Protein AF-A0A292RUG0-F1 (afdb_monomer)

Foldseek 3Di:
DDWDWDWDQPPQWTWIKIFDDDDPPPPPDDDDDDDPPPRGDIDTLGTFGKDADPVNQWMATPNDIDGQDPPDDPVCSVVPPVVSVVVSVCVRCVVSVVVVVVVVVVVVD

pLDDT: mean 79.26, std 18.06, range [36.5, 95.25]

Structure (mmCIF, N/CA/C/O backbone):
data_AF-A0A292RUG0-F1
#
_entry.id   AF-A0A292RUG0-F1
#
loop_
_atom_site.group_PDB
_atom_site.id
_atom_site.type_symbol
_atom_site.label_atom_id
_atom_site.label_alt_id
_atom_site.label_comp_id
_atom_site.label_asym_id
_atom_site.label_entity_id
_atom_site.label_seq_id
_atom_site.pdbx_PDB_ins_code
_atom_site.Cartn_x
_atom_site.Cartn_y
_atom_site.Cartn_z
_atom_site.occupancy
_atom_site.B_iso_or_equiv
_atom_site.auth_seq_id
_atom_site.auth_comp_id
_atom_site.auth_asym_id
_atom_site.auth_atom_id
_atom_site.pdbx_PDB_model_num
ATOM 1 N N . PRO A 1 1 ? 23.216 7.759 -6.681 1.00 57.53 1 PRO A N 1
ATOM 2 C CA . PRO A 1 1 ? 21.813 8.212 -6.703 1.00 57.53 1 PRO A CA 1
ATOM 3 C C . PRO A 1 1 ? 21.033 7.681 -5.498 1.00 57.53 1 PRO A C 1
ATOM 5 O O . PRO A 1 1 ? 20.620 6.525 -5.470 1.00 57.53 1 PRO A O 1
ATOM 8 N N . GLN A 1 2 ? 20.855 8.528 -4.489 1.00 67.50 2 GLN A N 1
ATOM 9 C CA . GLN A 1 2 ? 19.860 8.286 -3.449 1.00 67.50 2 GLN A CA 1
ATOM 10 C C . GLN A 1 2 ? 18.456 8.568 -4.017 1.00 67.50 2 GLN A C 1
ATOM 12 O O . GLN A 1 2 ? 18.252 9.523 -4.770 1.00 67.50 2 GLN A O 1
ATOM 17 N N . VAL A 1 3 ? 17.477 7.738 -3.675 1.00 79.06 3 VAL A N 1
ATOM 18 C CA . VAL A 1 3 ? 16.077 7.857 -4.110 1.00 79.06 3 VAL A CA 1
ATOM 19 C C . VAL A 1 3 ? 15.184 7.888 -2.879 1.00 79.06 3 VAL A C 1
ATOM 21 O O . VAL A 1 3 ? 15.442 7.185 -1.905 1.00 79.06 3 VAL A O 1
ATOM 24 N N . LYS A 1 4 ? 14.151 8.725 -2.910 1.00 87.44 4 LYS A N 1
ATOM 25 C CA . LYS A 1 4 ? 13.127 8.806 -1.872 1.00 87.44 4 LYS A CA 1
ATOM 26 C C . LYS A 1 4 ? 11.830 8.243 -2.430 1.00 87.44 4 LYS A C 1
ATOM 28 O O . LYS A 1 4 ? 11.439 8.599 -3.536 1.00 87.44 4 LYS A O 1
ATOM 33 N N . ILE A 1 5 ? 11.168 7.402 -1.649 1.00 90.38 5 ILE A N 1
ATOM 34 C CA . ILE A 1 5 ? 9.828 6.903 -1.954 1.00 90.38 5 ILE A CA 1
ATOM 35 C C . ILE A 1 5 ? 8.841 7.738 -1.142 1.00 90.38 5 ILE A C 1
ATOM 37 O O . ILE A 1 5 ? 9.070 7.988 0.043 1.00 90.38 5 ILE A O 1
ATOM 41 N N . ILE A 1 6 ? 7.797 8.226 -1.798 1.00 92.12 6 ILE A N 1
ATOM 42 C CA . ILE A 1 6 ? 6.709 8.998 -1.198 1.00 92.12 6 ILE A CA 1
ATOM 43 C C . ILE A 1 6 ? 5.424 8.206 -1.425 1.00 92.12 6 ILE A C 1
ATOM 45 O O . ILE A 1 6 ? 5.169 7.772 -2.547 1.00 92.12 6 ILE A O 1
ATOM 49 N N . ILE A 1 7 ? 4.660 7.987 -0.356 1.00 94.38 7 ILE A N 1
ATOM 50 C CA . ILE A 1 7 ? 3.406 7.233 -0.366 1.00 94.38 7 ILE A CA 1
ATOM 51 C C . ILE A 1 7 ? 2.340 8.120 0.268 1.00 94.38 7 ILE A C 1
ATOM 53 O O . ILE A 1 7 ? 2.378 8.352 1.475 1.00 94.38 7 ILE A O 1
ATOM 57 N N . ASP A 1 8 ? 1.399 8.580 -0.549 1.00 93.12 8 ASP A N 1
ATOM 58 C CA . ASP A 1 8 ? 0.280 9.429 -0.144 1.00 93.12 8 ASP A CA 1
ATOM 59 C C . ASP A 1 8 ? -1.037 8.707 -0.450 1.00 93.12 8 ASP A C 1
ATOM 61 O O . ASP A 1 8 ? -1.138 8.018 -1.461 1.00 93.12 8 ASP A O 1
ATOM 65 N N . PHE A 1 9 ? -2.060 8.856 0.390 1.00 90.31 9 PHE A N 1
ATOM 66 C CA . PHE A 1 9 ? -3.337 8.134 0.231 1.00 90.31 9 PHE A CA 1
ATOM 67 C C . PHE A 1 9 ? -4.573 8.975 0.593 1.00 90.31 9 PHE A C 1
ATOM 69 O O . PHE A 1 9 ? -5.574 8.471 1.103 1.00 90.31 9 PHE A O 1
ATOM 76 N N . ILE A 1 10 ? -4.499 10.280 0.324 1.00 85.62 10 ILE A N 1
ATOM 77 C CA . ILE A 1 10 ? -5.568 11.253 0.596 1.00 85.62 10 ILE A CA 1
ATOM 78 C C . ILE A 1 10 ? -6.831 10.890 -0.198 1.00 85.62 10 ILE A C 1
ATOM 80 O O . ILE A 1 10 ? -6.742 10.496 -1.360 1.00 85.62 10 ILE A O 1
ATOM 84 N N . ASP A 1 11 ? -8.002 11.033 0.425 1.00 85.69 11 ASP A N 1
ATOM 85 C CA . ASP A 1 11 ? -9.316 10.806 -0.196 1.00 85.69 11 ASP A CA 1
ATOM 86 C C . ASP A 1 11 ? -9.455 9.438 -0.885 1.00 85.69 11 ASP A C 1
ATOM 88 O O . ASP A 1 11 ? -10.048 9.317 -1.957 1.00 85.69 11 ASP A O 1
ATOM 92 N N . LYS A 1 12 ? -8.892 8.389 -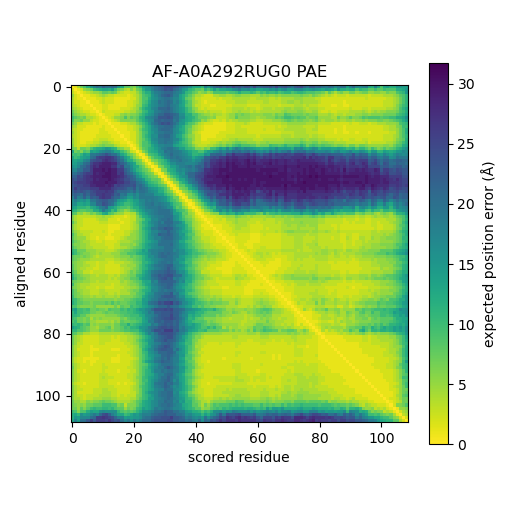0.269 1.00 87.69 12 LYS A N 1
ATOM 93 C CA . LYS A 1 12 ? -8.874 7.015 -0.806 1.00 87.69 12 LYS A CA 1
ATOM 94 C C . LYS A 1 12 ? -8.154 6.882 -2.153 1.00 87.69 12 LYS A C 1
ATOM 96 O O . LYS A 1 12 ? -8.375 5.918 -2.884 1.00 87.69 12 LYS A O 1
ATOM 101 N N . A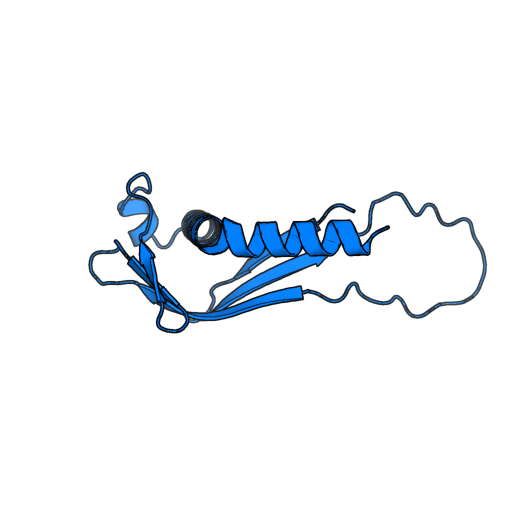SN A 1 13 ? -7.274 7.823 -2.483 1.00 93.19 13 ASN A N 1
ATOM 102 C CA . ASN A 1 13 ? -6.460 7.790 -3.688 1.00 93.19 13 ASN A CA 1
ATOM 103 C C . ASN A 1 13 ? -4.990 7.571 -3.331 1.00 93.19 13 ASN A C 1
ATOM 105 O O . ASN A 1 13 ? -4.318 8.475 -2.839 1.00 93.19 13 ASN A O 1
ATOM 109 N N . LEU A 1 14 ? -4.492 6.367 -3.603 1.00 94.75 14 LEU A N 1
ATOM 110 C CA . LEU A 1 14 ? -3.111 5.977 -3.371 1.00 94.75 14 LEU A CA 1
ATOM 111 C C . LEU A 1 14 ? -2.205 6.503 -4.487 1.00 94.75 14 LEU A C 1
ATOM 113 O O . LEU A 1 14 ? -2.376 6.182 -5.667 1.00 94.75 14 LEU A O 1
ATOM 117 N N . LYS A 1 15 ? -1.177 7.245 -4.090 1.00 95.12 15 LYS A N 1
ATOM 118 C CA . LYS A 1 15 ? -0.086 7.722 -4.931 1.00 95.12 15 LYS A CA 1
ATOM 119 C C . LYS A 1 15 ? 1.228 7.210 -4.374 1.00 95.12 15 LYS A C 1
ATOM 121 O O . LYS A 1 15 ? 1.544 7.430 -3.209 1.00 95.12 15 LYS A O 1
ATOM 126 N N . ILE A 1 16 ? 2.005 6.552 -5.226 1.00 94.38 16 ILE A N 1
ATOM 127 C CA . ILE A 1 16 ? 3.369 6.134 -4.897 1.00 94.38 16 ILE A CA 1
ATOM 128 C C . ILE A 1 16 ? 4.300 6.790 -5.901 1.00 94.38 16 ILE A C 1
ATOM 130 O O . ILE A 1 16 ? 4.242 6.487 -7.094 1.00 94.38 16 ILE A O 1
ATOM 134 N N . ASP A 1 17 ? 5.152 7.683 -5.413 1.00 91.50 17 ASP A N 1
ATOM 135 C CA . ASP A 1 17 ? 6.118 8.426 -6.210 1.00 91.50 17 ASP A CA 1
ATOM 136 C C . ASP A 1 17 ? 7.549 8.042 -5.811 1.00 91.50 17 ASP A C 1
ATOM 138 O O . ASP A 1 17 ? 7.908 7.993 -4.633 1.00 91.50 17 ASP A O 1
ATOM 142 N N . ILE A 1 18 ? 8.402 7.816 -6.809 1.00 88.94 18 ILE A N 1
ATOM 143 C CA . ILE A 1 18 ? 9.847 7.652 -6.642 1.00 88.94 18 ILE A CA 1
ATOM 144 C C . ILE A 1 18 ? 10.513 8.957 -7.070 1.00 88.94 18 ILE A C 1
ATOM 146 O O . ILE A 1 18 ? 10.462 9.366 -8.234 1.00 88.94 18 ILE A O 1
ATOM 150 N N . VAL A 1 19 ? 11.154 9.619 -6.113 1.00 86.62 19 VAL A N 1
ATOM 151 C CA . VAL A 1 19 ? 11.812 10.911 -6.290 1.00 86.62 19 VAL A CA 1
ATOM 152 C C . VAL A 1 19 ? 13.327 10.715 -6.265 1.00 86.62 19 VAL A C 1
ATOM 154 O O . VAL A 1 19 ? 13.878 10.298 -5.242 1.00 86.62 19 VAL A O 1
ATOM 157 N N . PRO A 1 20 ? 14.046 11.038 -7.354 1.00 78.06 20 PRO A N 1
ATOM 158 C CA . PRO A 1 20 ? 15.500 11.087 -7.327 1.00 78.06 20 PRO A CA 1
ATOM 159 C C . PRO A 1 20 ? 15.940 12.187 -6.364 1.00 78.06 20 PRO A C 1
ATOM 161 O O . PRO A 1 20 ? 15.631 13.364 -6.570 1.00 78.06 20 PRO A O 1
ATOM 164 N N . THR A 1 21 ? 16.677 11.835 -5.316 1.00 71.12 21 THR A N 1
ATOM 165 C CA . THR A 1 21 ? 17.317 12.855 -4.487 1.00 71.12 21 THR A CA 1
ATOM 166 C C . THR A 1 21 ? 18.618 13.259 -5.170 1.00 71.12 21 THR A C 1
ATOM 168 O O . THR A 1 21 ? 19.393 12.415 -5.625 1.00 71.12 21 THR A O 1
ATOM 171 N N . LYS A 1 22 ? 18.849 14.567 -5.307 1.00 63.97 22 LYS A N 1
ATOM 172 C CA . LYS A 1 22 ? 20.148 15.054 -5.771 1.00 63.97 22 LYS A CA 1
ATOM 173 C C . LYS A 1 22 ? 21.177 14.626 -4.728 1.00 63.97 22 LYS A C 1
ATOM 175 O O . LYS A 1 22 ? 21.070 15.039 -3.573 1.00 63.97 22 LYS A O 1
ATOM 180 N N . ASP A 1 23 ? 22.158 13.814 -5.124 1.00 54.03 23 ASP A N 1
ATOM 181 C CA . ASP A 1 23 ? 23.318 13.547 -4.278 1.00 54.03 23 ASP A CA 1
ATOM 182 C C . ASP A 1 23 ? 23.888 14.911 -3.831 1.00 54.03 23 ASP A C 1
ATOM 184 O O . ASP A 1 23 ? 24.129 15.793 -4.662 1.00 54.03 23 ASP A O 1
ATOM 188 N N . LYS A 1 24 ? 24.099 15.112 -2.520 1.00 47.41 24 LYS A N 1
ATOM 189 C CA . LYS A 1 24 ? 24.722 16.318 -1.920 1.00 47.41 24 LYS A CA 1
ATOM 190 C C . LYS A 1 24 ? 26.207 16.493 -2.326 1.00 47.41 24 LYS A C 1
ATOM 192 O O . LYS A 1 24 ? 27.026 16.955 -1.538 1.00 47.41 24 LYS A O 1
ATOM 197 N N . LYS A 1 25 ? 26.587 16.106 -3.547 1.00 47.12 25 LYS A N 1
ATOM 198 C CA . LYS A 1 25 ? 27.953 16.157 -4.083 1.00 47.12 25 LYS A CA 1
ATOM 199 C C . LYS A 1 25 ? 28.120 17.007 -5.341 1.00 47.12 25 LYS A C 1
ATOM 201 O O . LYS A 1 25 ? 29.206 17.002 -5.904 1.00 47.12 25 LYS A O 1
ATOM 206 N N . SER A 1 26 ? 27.139 17.816 -5.742 1.00 43.22 26 SER A N 1
ATOM 207 C CA . SER A 1 26 ? 27.457 18.929 -6.647 1.00 43.22 26 SER A CA 1
ATOM 208 C C . SER A 1 26 ? 27.945 20.129 -5.831 1.00 43.22 26 SER A C 1
ATOM 210 O O . SER A 1 26 ? 27.211 21.086 -5.595 1.00 43.22 26 SER A O 1
ATOM 212 N N . LYS A 1 27 ? 29.200 20.074 -5.359 1.00 45.94 27 LYS A N 1
ATOM 213 C CA . LYS A 1 27 ? 29.983 21.305 -5.184 1.00 45.94 27 LYS A CA 1
ATOM 214 C C . LYS A 1 27 ? 30.301 21.786 -6.599 1.00 45.94 27 LYS A C 1
ATOM 216 O O . LYS A 1 27 ? 31.343 21.437 -7.146 1.00 45.94 27 LYS A O 1
ATOM 221 N N . GLN A 1 28 ? 29.376 22.506 -7.224 1.00 37.38 28 GLN A N 1
ATOM 222 C CA . GLN A 1 28 ? 29.673 23.166 -8.486 1.00 37.38 28 GLN A CA 1
ATOM 223 C C . GLN A 1 28 ? 30.370 24.480 -8.152 1.00 37.38 28 GLN A C 1
ATOM 225 O O . GLN A 1 28 ? 29.772 25.391 -7.583 1.00 37.38 28 GLN A O 1
ATOM 230 N N . ASN A 1 29 ? 31.669 24.517 -8.441 1.00 36.50 29 ASN A N 1
ATOM 231 C CA . ASN A 1 29 ? 32.438 25.748 -8.471 1.00 36.50 29 ASN A CA 1
ATOM 232 C C . ASN A 1 29 ? 31.753 26.771 -9.389 1.00 36.50 29 ASN A C 1
ATOM 234 O O . ASN A 1 29 ? 31.277 26.439 -10.473 1.00 36.50 29 ASN A O 1
ATOM 238 N N . ASN A 1 30 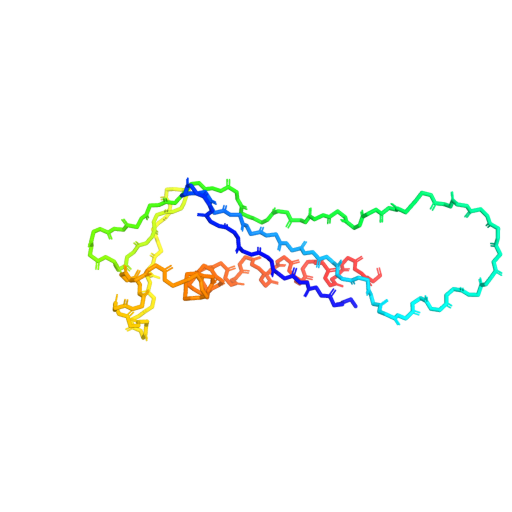? 31.747 28.004 -8.896 1.00 49.50 30 ASN A N 1
ATOM 239 C CA . ASN A 1 30 ? 31.445 29.275 -9.544 1.00 49.50 30 ASN A CA 1
ATOM 240 C C . ASN A 1 30 ? 31.666 29.292 -11.069 1.00 49.50 30 ASN A C 1
ATOM 242 O O . ASN A 1 30 ? 32.802 29.153 -11.513 1.00 49.50 30 ASN A O 1
ATOM 246 N N . ASN A 1 31 ? 30.614 29.552 -11.849 1.00 42.59 31 ASN A N 1
ATOM 247 C CA . ASN A 1 31 ? 30.516 30.692 -12.775 1.00 42.59 31 ASN A CA 1
ATOM 248 C C . ASN A 1 31 ? 29.324 30.527 -13.726 1.00 42.59 31 ASN A C 1
ATOM 250 O O . ASN A 1 31 ? 29.115 29.451 -14.269 1.00 42.59 31 ASN A O 1
ATOM 254 N N . SER A 1 32 ? 28.610 31.644 -13.898 1.00 45.59 32 SER A N 1
ATOM 255 C CA . SER A 1 32 ? 27.766 32.050 -15.033 1.00 45.59 32 SER A CA 1
ATOM 256 C C . SER A 1 32 ? 26.760 31.061 -15.658 1.00 45.59 32 SER A C 1
ATOM 258 O O . SER A 1 32 ? 27.051 29.944 -16.062 1.00 45.59 32 SER A O 1
ATOM 260 N N . ASN A 1 33 ? 25.566 31.611 -15.889 1.00 38.06 33 ASN A N 1
ATOM 261 C CA . ASN A 1 33 ? 24.406 31.057 -16.586 1.00 38.06 33 ASN A CA 1
ATOM 262 C C . ASN A 1 33 ? 23.500 30.149 -15.755 1.00 38.06 33 ASN A C 1
ATOM 264 O O . ASN A 1 33 ? 23.768 28.982 -15.486 1.00 38.06 33 ASN A O 1
ATOM 268 N N . ILE A 1 34 ? 22.346 30.734 -15.431 1.00 47.22 34 ILE A N 1
ATOM 269 C CA . ILE A 1 34 ? 21.128 30.098 -14.942 1.00 47.22 34 ILE A CA 1
ATOM 270 C C . ILE A 1 34 ? 20.676 29.090 -16.010 1.00 47.22 34 ILE A C 1
ATOM 272 O O . ILE A 1 34 ? 19.835 29.375 -16.858 1.00 47.22 34 ILE A O 1
ATOM 276 N N . GLN A 1 35 ? 21.280 27.903 -16.018 1.00 41.81 35 GLN A N 1
ATOM 277 C CA . GLN A 1 35 ? 20.708 26.753 -16.700 1.00 41.81 35 GLN A CA 1
ATOM 278 C C . GLN A 1 35 ? 19.466 26.368 -15.908 1.00 41.81 35 GLN A C 1
ATOM 280 O O . GLN A 1 35 ? 19.553 26.117 -14.704 1.00 41.81 35 GLN A O 1
ATOM 285 N N . ALA A 1 36 ? 18.315 26.381 -16.585 1.00 39.78 36 ALA A N 1
ATOM 286 C CA . ALA A 1 36 ? 17.030 25.962 -16.049 1.00 39.78 36 ALA A CA 1
ATOM 287 C C . ALA A 1 36 ? 17.229 24.748 -15.138 1.00 39.78 36 ALA A C 1
ATOM 289 O O . ALA A 1 36 ? 17.670 23.687 -15.589 1.00 39.78 36 ALA A O 1
ATOM 290 N N . ILE A 1 37 ? 16.960 24.930 -13.844 1.00 45.94 37 ILE A N 1
ATOM 291 C CA . ILE A 1 37 ? 17.023 23.857 -12.863 1.00 45.94 37 ILE A CA 1
ATOM 292 C C . ILE A 1 37 ? 15.980 22.842 -13.328 1.00 45.94 37 ILE A C 1
ATOM 294 O O . ILE A 1 37 ? 14.797 23.011 -13.057 1.00 45.94 37 ILE A O 1
ATOM 298 N N . LYS A 1 38 ? 16.397 21.814 -14.079 1.00 50.47 38 LYS A N 1
ATOM 299 C CA . LYS A 1 38 ? 15.556 20.660 -14.388 1.00 50.47 38 LYS A CA 1
ATOM 300 C C . LYS A 1 38 ? 15.188 20.062 -13.038 1.00 50.47 38 LYS A C 1
ATOM 302 O O . LYS A 1 38 ? 16.009 19.402 -12.395 1.00 50.47 38 LYS A O 1
ATOM 307 N N . THR A 1 39 ? 13.994 20.382 -12.556 1.00 52.47 39 THR A N 1
ATOM 308 C CA . THR A 1 39 ? 13.419 19.743 -11.381 1.00 52.47 39 THR A CA 1
ATOM 309 C C . THR A 1 39 ? 13.437 18.245 -11.675 1.00 52.47 39 THR A C 1
ATOM 311 O O . THR A 1 39 ? 13.020 17.854 -12.772 1.00 52.47 39 THR A O 1
ATOM 314 N N . PRO A 1 40 ? 13.990 17.400 -10.787 1.00 58.00 40 PRO A N 1
ATOM 315 C CA . PRO A 1 40 ? 13.944 15.963 -11.000 1.00 58.00 40 PRO A CA 1
ATOM 316 C C . PRO A 1 40 ? 12.483 15.575 -11.231 1.00 58.00 40 PRO A C 1
ATOM 318 O O . PRO A 1 40 ? 11.624 15.915 -10.419 1.00 58.00 40 PRO A O 1
ATOM 321 N N . LYS A 1 41 ? 12.181 14.945 -12.370 1.00 67.44 41 LYS A N 1
ATOM 322 C CA . LYS A 1 41 ? 10.821 14.489 -12.655 1.00 67.44 41 LYS A CA 1
A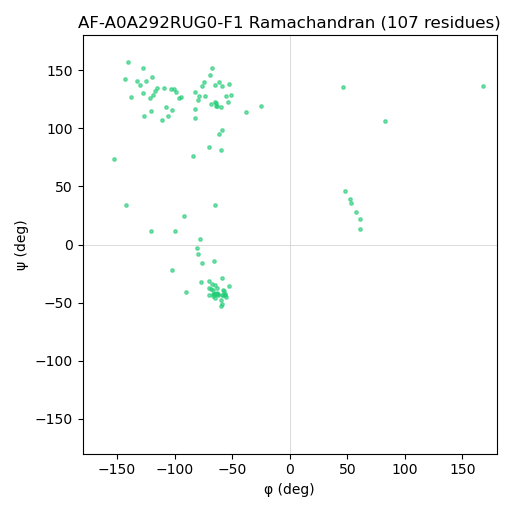TOM 323 C C . LYS A 1 41 ? 10.480 13.418 -11.619 1.00 67.44 41 LYS A C 1
ATOM 325 O O . LYS A 1 41 ? 11.206 12.432 -11.521 1.00 67.44 41 LYS A O 1
ATOM 330 N N . ASN A 1 42 ? 9.421 13.629 -10.842 1.00 75.81 42 ASN A N 1
ATOM 331 C CA . ASN A 1 42 ? 8.882 12.587 -9.973 1.00 75.81 42 ASN A CA 1
ATOM 332 C C . ASN A 1 42 ? 8.340 11.463 -10.852 1.00 75.81 42 ASN A C 1
ATOM 334 O O . ASN A 1 42 ? 7.694 11.720 -11.874 1.00 75.81 42 ASN A O 1
ATOM 338 N N . TYR A 1 43 ? 8.610 10.226 -10.460 1.00 84.12 43 TYR A N 1
ATOM 339 C CA . TYR A 1 43 ? 8.156 9.061 -11.199 1.00 84.12 43 TYR A CA 1
ATOM 340 C C . TYR A 1 43 ? 7.015 8.405 -10.450 1.00 84.12 43 TYR A C 1
ATOM 342 O O . TYR A 1 43 ? 7.221 7.838 -9.380 1.00 84.12 43 TYR A O 1
ATOM 350 N N . ARG A 1 44 ? 5.818 8.511 -11.025 1.00 89.12 44 ARG A N 1
ATOM 351 C CA . ARG A 1 44 ? 4.608 7.951 -10.438 1.00 89.12 44 ARG A CA 1
ATOM 352 C C . ARG A 1 44 ? 4.490 6.475 -10.772 1.00 89.12 44 ARG A C 1
ATOM 354 O O . ARG A 1 44 ? 4.367 6.122 -11.941 1.00 89.12 44 ARG A O 1
ATOM 361 N N . LEU A 1 45 ? 4.534 5.643 -9.739 1.00 91.31 45 LEU A N 1
ATOM 362 C CA . LEU A 1 45 ? 4.390 4.194 -9.827 1.00 91.31 45 LEU A CA 1
ATOM 363 C C . LEU A 1 45 ? 2.927 3.763 -9.691 1.00 91.31 45 LEU A C 1
ATOM 365 O O . LEU A 1 45 ? 2.481 2.870 -10.404 1.00 91.31 45 LEU A O 1
ATOM 369 N N . VAL A 1 46 ? 2.193 4.399 -8.776 1.00 92.69 46 VAL A N 1
ATOM 370 C CA . VAL A 1 46 ? 0.776 4.117 -8.501 1.00 92.69 46 VAL A CA 1
ATOM 371 C C . VAL A 1 46 ? 0.007 5.433 -8.446 1.00 92.69 46 VAL A C 1
ATOM 373 O O . VAL A 1 46 ? 0.534 6.432 -7.950 1.00 92.69 46 VAL A O 1
ATOM 376 N N . ASN A 1 47 ? -1.208 5.441 -8.994 1.00 94.31 47 ASN A N 1
ATOM 377 C CA . ASN A 1 47 ? -2.141 6.565 -8.944 1.00 94.31 47 ASN A CA 1
ATOM 378 C C . ASN A 1 47 ? -3.573 6.041 -9.041 1.00 94.31 47 ASN A C 1
ATOM 380 O O . ASN A 1 47 ? -4.208 6.139 -10.094 1.00 94.31 47 ASN A O 1
ATOM 384 N N . SER A 1 48 ? -4.044 5.437 -7.963 1.00 94.12 48 SER A N 1
ATOM 385 C CA . SER A 1 48 ? -5.184 4.535 -8.038 1.00 94.12 48 SER A CA 1
ATOM 386 C C . SER A 1 48 ? -6.048 4.680 -6.806 1.00 94.12 48 SER A C 1
ATOM 388 O O . SER A 1 48 ? -5.546 4.862 -5.697 1.00 94.12 48 SER A O 1
ATOM 390 N N . ASN A 1 49 ? -7.360 4.593 -6.992 1.00 95.25 49 ASN A N 1
ATOM 391 C CA . ASN A 1 49 ? -8.254 4.522 -5.848 1.00 95.25 49 ASN A CA 1
ATOM 392 C C . ASN A 1 49 ? -8.069 3.180 -5.146 1.00 95.25 49 ASN A C 1
ATOM 394 O O . ASN A 1 49 ? -7.802 2.165 -5.798 1.00 95.25 49 ASN A O 1
ATOM 398 N N . PHE A 1 50 ? -8.211 3.194 -3.826 1.00 93.88 50 PHE A N 1
ATOM 399 C CA . PHE A 1 50 ? -8.174 1.985 -3.028 1.00 93.88 50 PHE A CA 1
ATOM 400 C C . PHE A 1 50 ? -9.391 1.863 -2.119 1.00 93.88 50 PHE A C 1
ATOM 402 O O . PHE A 1 50 ? -9.979 2.851 -1.677 1.00 93.88 50 PHE A O 1
ATOM 409 N N . GLU A 1 51 ? -9.745 0.624 -1.812 1.00 93.62 51 GLU A N 1
ATOM 410 C CA . GLU A 1 51 ? -10.783 0.289 -0.846 1.00 93.62 51 GLU A CA 1
ATOM 411 C C . GLU A 1 51 ? -10.247 -0.740 0.139 1.00 93.62 51 GLU A C 1
ATOM 413 O O . GLU A 1 51 ? -9.571 -1.687 -0.247 1.00 93.62 51 GLU A O 1
ATOM 418 N N . ILE A 1 52 ? -10.550 -0.563 1.420 1.00 89.75 52 ILE A N 1
ATOM 419 C CA . ILE A 1 52 ? -10.182 -1.518 2.466 1.00 89.75 52 ILE A CA 1
ATOM 420 C C . ILE A 1 52 ? -11.419 -2.358 2.773 1.00 89.75 52 ILE A C 1
ATOM 422 O O . ILE A 1 52 ? -12.520 -1.819 2.930 1.00 89.75 52 ILE A O 1
ATOM 426 N N . THR A 1 53 ? -11.262 -3.676 2.869 1.00 90.69 53 THR A N 1
ATOM 427 C CA . THR A 1 53 ? -12.377 -4.546 3.247 1.00 90.69 53 THR A CA 1
ATOM 428 C C . THR A 1 53 ? -12.801 -4.318 4.694 1.00 90.69 53 THR A C 1
ATOM 430 O O . THR A 1 53 ? -12.005 -3.937 5.548 1.00 90.69 53 THR A O 1
ATOM 433 N N . LYS A 1 54 ? -14.081 -4.569 5.001 1.00 87.12 54 LYS A N 1
ATOM 434 C CA . LYS A 1 54 ? -14.650 -4.338 6.345 1.00 87.12 54 LYS A CA 1
ATOM 435 C C . LYS A 1 54 ? -13.951 -5.123 7.456 1.00 87.12 54 LYS A C 1
ATOM 437 O O . LYS A 1 54 ? -13.969 -4.697 8.605 1.00 87.12 54 LYS A O 1
ATOM 442 N N . ASP A 1 55 ? -13.383 -6.275 7.122 1.00 88.31 55 ASP A N 1
ATOM 443 C CA . ASP A 1 55 ? -12.624 -7.113 8.048 1.00 88.31 55 ASP A CA 1
ATOM 444 C C . ASP A 1 55 ? -11.178 -6.633 8.252 1.00 88.31 55 ASP A C 1
ATOM 446 O O . ASP A 1 55 ? -10.472 -7.210 9.076 1.00 88.31 55 ASP A O 1
ATOM 450 N N . LEU A 1 56 ? -10.758 -5.577 7.541 1.00 87.62 56 LEU A N 1
ATOM 451 C CA . LEU A 1 56 ? -9.423 -4.980 7.586 1.00 87.62 56 LEU A CA 1
ATOM 452 C C . LEU A 1 56 ? -8.302 -5.972 7.251 1.00 87.62 56 LEU A C 1
ATOM 454 O O . LEU A 1 56 ? -7.179 -5.825 7.725 1.00 87.62 56 LEU A O 1
ATOM 458 N N . LYS A 1 57 ? -8.605 -6.993 6.442 1.00 90.50 57 LYS A N 1
ATOM 459 C CA . LYS A 1 57 ? -7.631 -8.015 6.028 1.00 90.50 57 LYS A CA 1
ATOM 460 C C . LYS A 1 57 ? -7.100 -7.809 4.625 1.00 90.50 57 LYS A C 1
ATOM 462 O O . LYS A 1 57 ? -6.048 -8.345 4.288 1.00 90.50 57 LYS A O 1
ATOM 467 N N . THR A 1 58 ? -7.823 -7.074 3.785 1.00 93.62 58 THR A N 1
ATOM 468 C CA . THR A 1 58 ? -7.437 -6.889 2.388 1.00 93.62 58 THR A CA 1
ATOM 469 C C . THR A 1 58 ? -7.694 -5.472 1.897 1.00 93.62 58 THR A C 1
ATOM 471 O O . THR A 1 58 ? -8.522 -4.737 2.440 1.00 93.62 58 THR A O 1
ATOM 474 N N . ILE A 1 59 ? -6.957 -5.095 0.857 1.00 93.31 59 ILE A N 1
ATOM 475 C CA . ILE A 1 59 ? -7.043 -3.806 0.180 1.00 93.31 59 ILE A CA 1
ATOM 476 C C . ILE A 1 59 ? -7.231 -4.072 -1.308 1.00 93.31 59 ILE A C 1
ATOM 478 O O . ILE A 1 59 ? -6.483 -4.847 -1.902 1.00 93.31 59 ILE A O 1
ATOM 482 N N . LEU A 1 60 ? -8.210 -3.422 -1.918 1.00 94.25 60 LEU A N 1
ATOM 483 C CA . LEU A 1 60 ? -8.428 -3.430 -3.354 1.00 94.25 60 LEU A CA 1
ATOM 484 C C . LEU A 1 60 ? -7.767 -2.190 -3.954 1.00 94.25 60 LEU A C 1
ATOM 486 O O . LEU A 1 60 ? -8.061 -1.084 -3.516 1.00 94.25 60 LEU A O 1
ATOM 490 N N . VAL A 1 61 ? -6.905 -2.362 -4.955 1.00 93.25 61 VAL A N 1
ATOM 491 C CA . VAL A 1 61 ? -6.297 -1.274 -5.745 1.00 93.25 61 VAL A CA 1
ATOM 492 C C . VAL A 1 61 ? -6.309 -1.692 -7.213 1.00 93.25 61 VAL A C 1
ATOM 494 O O . VAL A 1 61 ? -5.841 -2.781 -7.532 1.00 93.25 61 VAL A O 1
ATOM 497 N N . ASP A 1 62 ? -6.843 -0.864 -8.116 1.00 88.50 62 ASP A N 1
ATOM 498 C CA . ASP A 1 62 ? -6.972 -1.187 -9.554 1.00 88.50 62 ASP A CA 1
ATOM 499 C C . ASP A 1 62 ? -7.578 -2.577 -9.824 1.00 88.50 62 ASP A C 1
ATOM 501 O O . ASP A 1 62 ? -7.050 -3.355 -10.619 1.00 88.50 62 ASP A O 1
ATOM 505 N N . ASN A 1 63 ? -8.663 -2.926 -9.125 1.00 87.25 63 ASN A N 1
ATOM 506 C CA . ASN A 1 63 ? -9.323 -4.240 -9.187 1.00 87.25 63 ASN A CA 1
ATOM 507 C C . ASN A 1 63 ? -8.447 -5.440 -8.771 1.00 87.25 63 ASN A C 1
ATOM 509 O O . ASN A 1 63 ? -8.836 -6.585 -8.996 1.00 87.25 63 ASN A O 1
ATOM 513 N N . HIS A 1 64 ? -7.291 -5.207 -8.149 1.00 91.50 64 HIS A N 1
ATOM 514 C CA . HIS A 1 64 ? -6.459 -6.250 -7.561 1.00 91.50 64 HIS A CA 1
ATOM 515 C C . HIS A 1 64 ? -6.621 -6.248 -6.047 1.00 91.50 64 HIS A C 1
ATOM 517 O O . HIS A 1 64 ? -6.552 -5.197 -5.411 1.00 91.50 64 HIS A O 1
ATOM 523 N N . THR A 1 65 ? -6.806 -7.434 -5.474 1.00 94.94 65 THR A N 1
ATOM 524 C CA . THR A 1 65 ? -6.907 -7.621 -4.027 1.00 94.94 65 THR A CA 1
ATOM 525 C C . THR A 1 65 ? -5.542 -7.972 -3.454 1.00 94.94 65 THR A C 1
ATOM 527 O O . THR A 1 65 ? -4.902 -8.929 -3.888 1.00 94.94 65 THR A O 1
ATOM 530 N N . TYR A 1 66 ? -5.126 -7.223 -2.442 1.00 94.94 66 TYR A N 1
ATOM 531 C CA . TYR A 1 66 ? -3.880 -7.404 -1.716 1.00 94.94 66 TYR A CA 1
ATOM 532 C C . TYR A 1 66 ? -4.179 -7.743 -0.261 1.00 94.94 66 TYR A C 1
ATOM 534 O O . TYR A 1 66 ? -4.992 -7.075 0.376 1.00 94.94 66 TYR A O 1
ATOM 542 N N . ALA A 1 67 ? -3.527 -8.775 0.270 1.00 92.62 67 ALA A N 1
ATOM 543 C CA . ALA A 1 67 ? -3.633 -9.112 1.683 1.00 92.62 67 ALA A CA 1
ATOM 544 C C . ALA A 1 67 ? -2.803 -8.138 2.528 1.00 92.62 67 ALA A C 1
ATOM 546 O O . ALA A 1 67 ? -1.661 -7.827 2.185 1.00 92.62 67 ALA A O 1
ATOM 547 N N . ILE A 1 68 ? -3.374 -7.680 3.640 1.00 90.69 68 ILE A N 1
ATOM 548 C CA . ILE A 1 68 ? -2.627 -6.980 4.681 1.00 90.69 68 ILE A CA 1
ATOM 549 C C . ILE A 1 68 ? -1.896 -8.046 5.505 1.00 90.69 68 ILE A C 1
ATOM 551 O O . ILE A 1 68 ? -2.540 -8.993 5.952 1.00 90.69 68 ILE A O 1
ATOM 555 N N . PRO A 1 69 ? -0.573 -7.934 5.711 1.00 87.62 69 PRO A N 1
ATOM 556 C CA . PRO A 1 69 ? 0.162 -8.910 6.506 1.00 87.62 69 PRO A CA 1
ATOM 557 C C . PRO A 1 69 ? -0.351 -9.035 7.949 1.00 87.62 69 PRO A C 1
ATOM 559 O O . PRO A 1 69 ? -0.557 -8.035 8.635 1.00 87.62 69 PRO A O 1
ATOM 562 N N . ASP A 1 70 ? -0.469 -10.270 8.441 1.00 86.25 70 ASP A N 1
ATOM 563 C CA . ASP A 1 70 ? -1.103 -10.580 9.736 1.00 86.25 70 ASP A CA 1
ATOM 564 C C . ASP A 1 70 ? -0.352 -10.041 10.969 1.00 86.25 70 ASP A C 1
ATOM 566 O O . ASP A 1 70 ? -0.896 -10.018 12.071 1.00 86.25 70 ASP A O 1
ATOM 570 N N . TYR A 1 71 ? 0.904 -9.606 10.815 1.00 85.81 71 TYR A N 1
ATOM 571 C CA . TYR A 1 71 ? 1.676 -9.004 11.908 1.00 85.81 71 TYR A CA 1
ATOM 572 C C . TYR A 1 71 ? 1.334 -7.531 12.162 1.00 85.81 71 TYR A C 1
ATOM 574 O O . TYR A 1 71 ? 1.826 -6.955 13.136 1.00 85.81 71 TYR A O 1
ATOM 582 N N . TYR A 1 72 ? 0.530 -6.893 11.308 1.00 85.56 72 TYR A N 1
ATOM 583 C CA . TYR A 1 72 ? 0.026 -5.557 11.600 1.00 85.56 72 TYR A CA 1
ATOM 584 C C . TYR A 1 72 ? -1.054 -5.628 12.676 1.00 85.56 72 TYR A C 1
ATOM 586 O O . TYR A 1 72 ? -2.028 -6.370 12.569 1.00 85.56 72 TYR A O 1
ATOM 594 N N . ASN A 1 73 ? -0.889 -4.824 13.725 1.00 79.94 73 ASN A N 1
ATOM 595 C CA . ASN A 1 73 ? -1.885 -4.736 14.779 1.00 79.94 73 ASN A CA 1
ATOM 596 C C . ASN A 1 73 ? -3.187 -4.144 14.212 1.00 79.94 73 ASN A C 1
ATOM 598 O O . ASN A 1 73 ? -3.197 -3.015 13.720 1.00 79.94 73 ASN A O 1
ATOM 602 N N . ILE A 1 74 ? -4.290 -4.887 14.337 1.00 81.50 74 ILE A N 1
ATOM 603 C CA . ILE A 1 74 ? -5.629 -4.463 13.910 1.00 81.50 74 ILE A CA 1
ATOM 604 C C . ILE A 1 74 ? -6.000 -3.100 14.507 1.00 81.50 74 ILE A C 1
ATOM 606 O O . ILE A 1 74 ? -6.631 -2.295 13.828 1.00 81.50 74 ILE A O 1
ATOM 610 N N . ASP A 1 75 ? -5.591 -2.804 15.740 1.00 83.56 75 ASP A N 1
ATOM 611 C CA . ASP A 1 75 ? -5.881 -1.516 16.374 1.00 83.56 75 ASP A CA 1
ATOM 612 C C . ASP A 1 75 ? -5.145 -0.357 15.687 1.00 83.56 75 ASP A C 1
ATOM 614 O O . ASP A 1 75 ? -5.702 0.727 15.554 1.00 83.56 75 ASP A O 1
ATOM 618 N N . MET A 1 76 ? -3.930 -0.578 15.173 1.00 82.69 76 MET A N 1
ATOM 619 C CA . MET A 1 76 ? -3.197 0.436 14.399 1.00 82.69 76 MET A CA 1
ATOM 620 C C . MET A 1 76 ? -3.848 0.682 13.035 1.00 82.69 76 MET A C 1
ATOM 622 O O . MET A 1 76 ? -3.935 1.824 12.590 1.00 82.69 76 MET A O 1
ATOM 626 N N . ILE A 1 77 ? -4.356 -0.381 12.406 1.00 83.44 77 ILE A N 1
ATOM 627 C CA . ILE A 1 77 ? -5.103 -0.295 11.146 1.00 83.44 77 ILE A CA 1
ATOM 628 C C . ILE A 1 77 ? -6.415 0.476 11.361 1.00 83.44 77 ILE A C 1
ATOM 630 O O . ILE A 1 77 ? -6.729 1.383 10.592 1.00 83.44 77 ILE A O 1
ATOM 634 N N . LYS A 1 78 ? -7.155 0.155 12.433 1.00 83.75 78 LYS A N 1
ATOM 635 C CA . LYS A 1 78 ? -8.414 0.821 12.814 1.00 83.75 78 LYS A CA 1
ATOM 636 C C . LYS A 1 78 ? -8.236 2.293 13.162 1.00 83.75 78 LYS A C 1
ATOM 638 O O . LYS A 1 78 ? -9.114 3.086 12.850 1.00 83.75 78 LYS A O 1
ATOM 643 N N . ASN A 1 79 ? -7.131 2.642 13.814 1.00 84.25 79 ASN A N 1
ATOM 644 C CA . ASN A 1 79 ? -6.829 4.020 14.201 1.00 84.25 79 ASN A CA 1
ATOM 645 C C . ASN A 1 79 ? -6.301 4.871 13.038 1.00 84.25 79 ASN A C 1
ATOM 647 O O . ASN A 1 79 ? -5.913 6.013 13.266 1.00 84.25 79 ASN A O 1
ATOM 651 N N . GLU A 1 80 ? -6.262 4.318 11.821 1.00 79.31 80 GLU A N 1
ATOM 652 C CA . GLU A 1 80 ? -5.805 5.009 10.615 1.00 79.31 80 GLU A CA 1
ATOM 653 C C . GLU A 1 80 ? -4.413 5.643 10.776 1.00 79.31 80 GLU A C 1
ATOM 655 O O . GLU A 1 80 ? -4.131 6.705 10.222 1.00 79.31 80 GLU A O 1
ATOM 660 N N . ASP A 1 81 ? -3.516 4.983 11.523 1.00 87.12 81 ASP A N 1
ATOM 661 C CA . ASP A 1 81 ? -2.158 5.486 11.727 1.00 87.12 81 ASP A CA 1
ATOM 662 C C . ASP A 1 81 ? -1.433 5.621 10.380 1.00 87.12 81 ASP A C 1
ATOM 664 O O . ASP A 1 81 ? -1.224 4.642 9.656 1.00 87.12 81 ASP A O 1
ATOM 668 N N . GLU A 1 82 ? -1.046 6.854 10.044 1.00 88.75 82 GLU A N 1
ATOM 669 C CA . GLU A 1 82 ? -0.519 7.194 8.722 1.00 88.75 82 GLU A CA 1
ATOM 670 C C . GLU A 1 82 ? 0.714 6.350 8.380 1.00 88.75 82 GLU A C 1
ATOM 672 O O . GLU A 1 82 ? 0.825 5.810 7.279 1.00 88.75 82 GLU A O 1
ATOM 677 N N . LYS A 1 83 ? 1.630 6.182 9.340 1.00 90.44 83 LYS A N 1
ATOM 678 C CA . LYS A 1 83 ? 2.873 5.430 9.130 1.00 90.44 83 LYS A CA 1
ATOM 679 C C . LYS A 1 83 ? 2.609 3.949 8.905 1.00 90.44 83 LYS A C 1
ATOM 681 O O . LYS A 1 83 ? 3.259 3.338 8.058 1.00 90.44 83 LYS A O 1
ATOM 686 N N . THR A 1 84 ? 1.656 3.382 9.636 1.00 91.19 84 THR A N 1
ATOM 687 C CA . THR A 1 84 ? 1.218 1.997 9.461 1.00 91.19 84 THR A CA 1
ATOM 688 C C . THR A 1 84 ? 0.691 1.787 8.045 1.00 91.19 84 THR A C 1
ATOM 690 O O . THR A 1 84 ? 1.152 0.879 7.355 1.00 91.19 84 THR A O 1
ATOM 693 N N . TRP A 1 85 ? -0.179 2.674 7.557 1.00 91.12 85 TRP A N 1
ATOM 694 C CA . TRP A 1 85 ? -0.690 2.614 6.185 1.00 91.12 85 TRP A CA 1
ATOM 695 C C . TRP A 1 85 ? 0.400 2.812 5.127 1.00 91.12 85 TRP A C 1
ATOM 697 O O . TRP A 1 85 ? 0.462 2.038 4.171 1.00 91.12 85 TRP A O 1
ATOM 707 N N . GLN A 1 86 ? 1.320 3.765 5.320 1.00 93.31 86 GLN A N 1
ATOM 708 C CA . GLN A 1 86 ? 2.487 3.928 4.441 1.00 93.31 86 GLN A CA 1
ATOM 709 C C . GLN A 1 86 ? 3.313 2.638 4.363 1.00 93.31 86 GLN A C 1
ATOM 711 O O . GLN A 1 86 ? 3.709 2.233 3.270 1.00 93.31 86 GLN A O 1
ATOM 716 N N . MET A 1 87 ? 3.549 1.964 5.494 1.00 92.81 87 MET A N 1
ATOM 717 C CA . MET A 1 87 ? 4.283 0.697 5.524 1.00 92.81 87 MET A CA 1
ATOM 718 C C . MET A 1 87 ? 3.525 -0.435 4.825 1.00 92.81 87 MET A C 1
ATOM 720 O O . MET A 1 87 ? 4.141 -1.177 4.062 1.00 92.81 87 MET A O 1
ATOM 724 N N . ILE A 1 88 ? 2.212 -0.552 5.039 1.00 93.31 88 ILE A N 1
ATOM 725 C CA . ILE A 1 88 ? 1.377 -1.560 4.370 1.00 93.31 88 ILE A CA 1
ATOM 726 C C . ILE A 1 88 ? 1.450 -1.377 2.849 1.00 93.31 88 ILE A C 1
ATOM 728 O O . ILE A 1 88 ? 1.776 -2.320 2.127 1.00 93.31 88 ILE A O 1
ATOM 732 N N . PHE A 1 89 ? 1.230 -0.158 2.348 1.00 94.75 89 PHE A N 1
ATOM 733 C CA . PHE A 1 89 ? 1.325 0.128 0.915 1.00 94.75 89 PHE A CA 1
ATOM 734 C C . PHE A 1 89 ? 2.736 -0.101 0.372 1.00 94.75 89 PHE A C 1
ATOM 736 O O . PHE A 1 89 ? 2.890 -0.692 -0.696 1.00 94.75 89 PHE A O 1
ATOM 743 N N . TYR A 1 90 ? 3.773 0.304 1.108 1.00 94.25 90 TYR A N 1
AT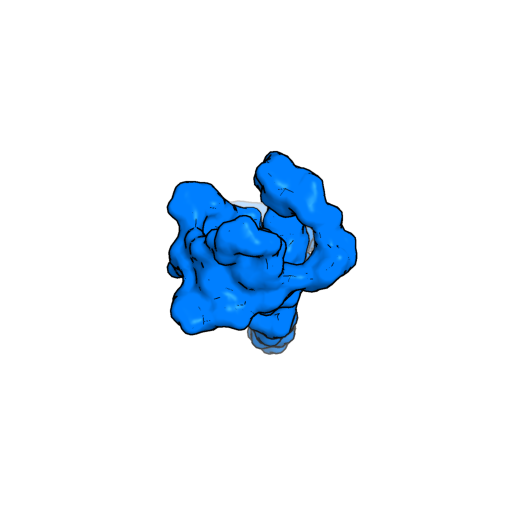OM 744 C CA . TYR A 1 90 ? 5.154 0.031 0.717 1.00 94.25 90 TYR A CA 1
ATOM 745 C C . TYR A 1 90 ? 5.392 -1.467 0.501 1.00 94.25 90 TYR A C 1
ATOM 747 O O . TYR A 1 90 ? 5.995 -1.851 -0.497 1.00 94.25 90 TYR A O 1
ATOM 755 N N . GLN A 1 91 ? 4.905 -2.314 1.410 1.00 93.56 91 GLN A 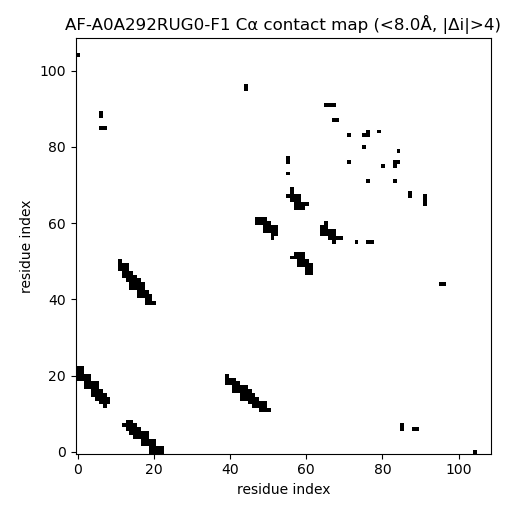N 1
ATOM 756 C CA . GLN A 1 91 ? 5.087 -3.761 1.328 1.00 93.56 91 GLN A CA 1
ATOM 757 C C . GLN A 1 91 ? 4.284 -4.390 0.193 1.00 93.56 91 GLN A C 1
ATOM 759 O O . GLN A 1 91 ? 4.831 -5.187 -0.564 1.00 93.56 91 GLN A O 1
ATOM 764 N N . ILE A 1 92 ? 3.026 -3.983 0.019 1.00 93.38 92 ILE A N 1
ATOM 765 C CA . ILE A 1 92 ? 2.169 -4.445 -1.081 1.00 93.38 92 ILE A CA 1
ATOM 766 C C . ILE A 1 92 ? 2.799 -4.144 -2.444 1.00 93.38 92 ILE A C 1
ATOM 768 O O . ILE A 1 92 ? 2.738 -4.962 -3.361 1.00 93.38 92 ILE A O 1
ATOM 772 N N . PHE A 1 93 ? 3.427 -2.977 -2.581 1.00 93.94 93 PHE A N 1
ATOM 773 C CA . PHE A 1 93 ? 4.041 -2.534 -3.828 1.00 93.94 93 PHE A CA 1
ATOM 774 C C . PHE A 1 93 ? 5.561 -2.735 -3.869 1.00 93.94 93 PHE A C 1
ATOM 776 O O . PHE A 1 93 ? 6.198 -2.236 -4.799 1.00 93.94 93 PHE A O 1
ATOM 783 N N . ALA A 1 94 ? 6.145 -3.485 -2.928 1.00 93.00 94 ALA A N 1
ATOM 784 C CA . ALA A 1 94 ? 7.595 -3.632 -2.790 1.00 93.00 94 ALA A CA 1
ATOM 785 C C . ALA A 1 94 ? 8.250 -4.146 -4.076 1.00 93.00 94 ALA A C 1
ATOM 787 O O . ALA A 1 94 ? 9.258 -3.594 -4.508 1.00 93.00 94 ALA A O 1
ATOM 788 N N . ASP A 1 95 ? 7.651 -5.134 -4.743 1.00 91.75 95 ASP A N 1
ATOM 789 C CA . ASP A 1 95 ? 8.189 -5.681 -5.993 1.00 91.75 95 ASP A CA 1
ATOM 790 C C . ASP A 1 95 ? 8.161 -4.661 -7.134 1.00 91.75 95 ASP A C 1
ATOM 792 O O . ASP A 1 95 ? 9.149 -4.507 -7.853 1.00 91.75 95 ASP A O 1
ATOM 796 N N . LYS A 1 96 ? 7.060 -3.907 -7.275 1.00 9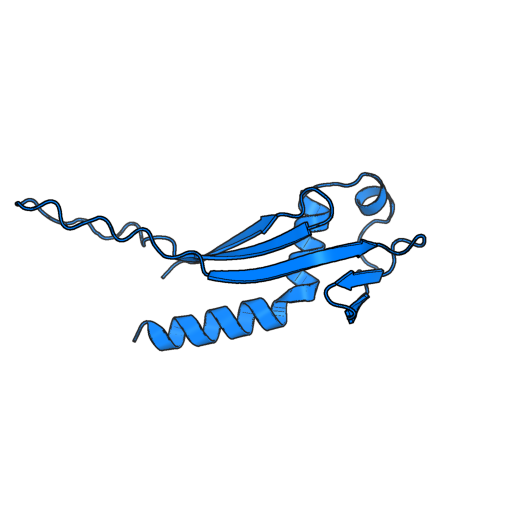0.75 96 LYS A N 1
ATOM 797 C CA . LYS A 1 96 ? 6.947 -2.844 -8.289 1.00 90.75 96 LYS A CA 1
ATOM 798 C C . LYS A 1 96 ? 7.944 -1.719 -8.016 1.00 90.75 96 LYS A C 1
ATOM 800 O O . LYS A 1 96 ? 8.601 -1.244 -8.939 1.00 90.75 96 LYS A O 1
ATOM 805 N N . ILE A 1 97 ? 8.078 -1.323 -6.750 1.00 91.06 97 ILE A N 1
ATOM 806 C CA . ILE A 1 97 ? 9.056 -0.332 -6.299 1.00 91.06 97 ILE A CA 1
ATOM 807 C C . ILE A 1 97 ? 10.466 -0.824 -6.634 1.00 91.06 97 ILE A C 1
ATOM 809 O O . ILE A 1 97 ? 11.209 -0.121 -7.310 1.00 91.06 97 ILE A O 1
ATOM 813 N N . ASN A 1 98 ? 10.829 -2.039 -6.223 1.00 89.88 98 ASN A N 1
ATOM 814 C CA . ASN A 1 98 ? 12.162 -2.605 -6.426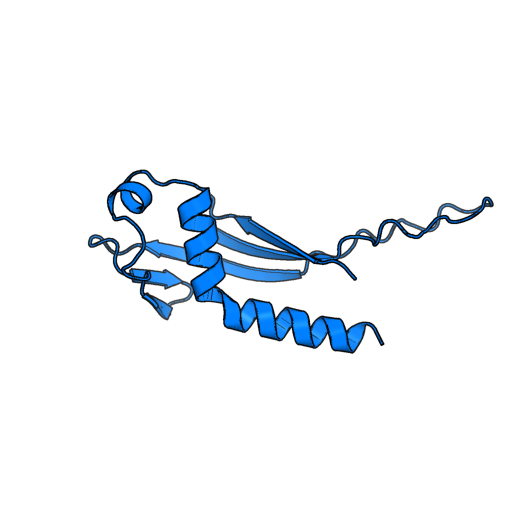 1.00 89.88 98 ASN A CA 1
ATOM 815 C C . ASN A 1 98 ? 12.502 -2.762 -7.911 1.00 89.88 98 ASN A C 1
ATOM 817 O O . ASN A 1 98 ? 13.604 -2.399 -8.324 1.00 89.88 98 ASN A O 1
ATOM 821 N N . ALA A 1 99 ? 11.566 -3.247 -8.728 1.00 89.06 99 ALA A N 1
ATOM 822 C CA . ALA A 1 99 ? 11.747 -3.347 -10.173 1.00 89.06 99 ALA A CA 1
ATOM 823 C C . ALA A 1 99 ? 12.030 -1.972 -10.795 1.00 89.06 99 ALA A C 1
ATOM 825 O O . ALA A 1 99 ? 12.959 -1.824 -11.592 1.00 89.06 99 ALA A O 1
ATOM 826 N N . GLU A 1 100 ? 11.286 -0.949 -10.376 1.00 87.44 100 GLU A N 1
ATOM 827 C CA . GLU A 1 100 ? 11.467 0.414 -10.864 1.00 87.44 100 GLU A CA 1
ATOM 828 C C . GLU A 1 100 ? 12.794 1.028 -10.393 1.00 87.44 100 GLU A C 1
ATOM 830 O O . GLU A 1 100 ? 13.492 1.686 -11.168 1.00 87.44 100 GLU A O 1
ATOM 835 N N . LEU A 1 101 ? 13.206 0.756 -9.153 1.00 85.19 101 LEU A N 1
ATOM 836 C CA . LEU A 1 101 ? 14.515 1.145 -8.630 1.00 85.19 101 LEU A CA 1
ATOM 837 C C . LEU A 1 101 ? 15.667 0.494 -9.409 1.00 85.19 101 LEU A C 1
ATOM 839 O O . LEU A 1 101 ? 16.636 1.178 -9.740 1.00 85.19 101 LEU A O 1
ATOM 843 N N . ILE A 1 102 ? 15.557 -0.794 -9.746 1.00 84.50 102 ILE A N 1
ATOM 844 C CA . ILE A 1 102 ? 16.552 -1.528 -10.544 1.00 84.50 102 ILE A CA 1
ATOM 845 C C . ILE A 1 102 ? 16.610 -0.997 -11.979 1.00 84.50 102 ILE A C 1
ATOM 847 O O . ILE A 1 102 ? 17.695 -0.784 -12.518 1.00 84.50 102 ILE A O 1
ATOM 851 N N . ASN A 1 103 ? 15.464 -0.759 -12.617 1.00 80.88 103 ASN A N 1
ATOM 852 C CA . ASN A 1 103 ? 15.432 -0.169 -13.957 1.00 80.88 103 ASN A CA 1
ATOM 853 C C . ASN A 1 103 ? 16.145 1.185 -13.975 1.00 80.88 103 ASN A C 1
ATOM 855 O O . ASN A 1 103 ? 16.910 1.487 -14.887 1.00 80.88 103 ASN A O 1
ATOM 859 N N . ARG A 1 104 ? 15.961 1.983 -12.924 1.00 72.19 104 ARG A N 1
ATOM 860 C CA . ARG A 1 104 ? 16.570 3.310 -12.811 1.00 72.19 104 ARG A CA 1
ATOM 861 C C . ARG A 1 104 ? 18.040 3.279 -12.441 1.00 72.19 104 ARG A C 1
ATOM 863 O O . ARG A 1 104 ? 18.776 4.140 -12.913 1.00 72.19 104 ARG A O 1
ATOM 870 N N . SER A 1 105 ? 18.488 2.303 -11.654 1.00 69.06 105 SER A N 1
ATOM 871 C CA . SER A 1 105 ? 19.920 2.128 -11.400 1.00 69.06 105 SER A CA 1
ATOM 872 C C . SER A 1 105 ? 20.669 1.761 -12.683 1.00 69.06 105 SER A C 1
ATOM 874 O O . SER A 1 105 ? 21.769 2.262 -12.894 1.00 69.06 105 SER A O 1
ATOM 876 N N . LYS A 1 106 ? 20.039 0.994 -13.584 1.00 61.06 106 LYS A N 1
ATOM 877 C CA . LYS A 1 106 ? 20.567 0.679 -14.923 1.00 61.06 106 LYS A CA 1
ATOM 878 C C . LYS A 1 106 ? 20.576 1.876 -15.883 1.00 61.06 106 LYS A C 1
ATOM 880 O O . LYS A 1 106 ? 21.450 1.943 -16.734 1.00 61.06 106 LYS A O 1
ATOM 885 N N . ILE A 1 107 ? 19.633 2.816 -15.751 1.00 54.00 107 ILE A N 1
ATOM 886 C CA . ILE A 1 107 ? 19.570 4.049 -16.568 1.00 54.00 107 ILE A CA 1
ATOM 887 C C . ILE A 1 107 ? 20.615 5.097 -16.115 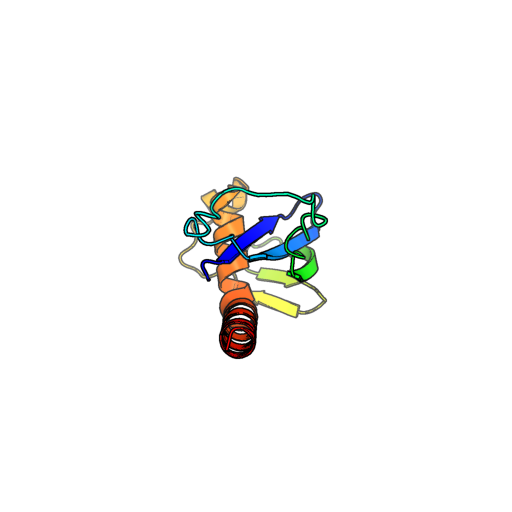1.00 54.00 107 ILE A C 1
ATOM 889 O O . ILE A 1 107 ? 20.913 6.026 -16.858 1.00 54.00 107 ILE A O 1
ATOM 893 N N . CYS A 1 108 ? 21.193 4.964 -14.915 1.00 46.22 108 CYS A N 1
ATOM 894 C CA . CYS A 1 108 ? 22.248 5.850 -14.400 1.00 46.22 108 CYS A CA 1
ATOM 895 C C . CYS A 1 108 ? 23.689 5.377 -14.704 1.00 46.22 108 CYS A C 1
ATOM 897 O O . CYS A 1 108 ? 24.599 5.756 -13.962 1.00 46.22 108 CYS A O 1
ATOM 899 N N . ILE A 1 109 ? 23.898 4.578 -15.758 1.00 39.12 109 ILE A N 1
ATOM 900 C CA . ILE A 1 109 ? 25.228 4.203 -16.277 1.00 39.12 109 ILE A CA 1
ATOM 901 C C . ILE A 1 109 ? 25.516 5.004 -17.545 1.00 39.12 109 ILE A C 1
ATOM 903 O O . ILE A 1 109 ? 24.631 5.025 -18.428 1.00 39.12 109 ILE A O 1
#

Sequence (109 aa):
PQVKIIIDFIDKNLKIDIVPTKDKKSKQNNNSNIQAIKTPKNYRLVNSNFEITKDLKTILVDNHTYAIPDYYNIDMIKNEDEKTWQMIFYQIFADKINAELINRSKICI

Mean predicted aligned error: 9.52 Å

Radius of gyration: 17.91 Å; Cα contacts (8 Å, |Δi|>4): 129; chains: 1; bounding box: 47×43×33 Å

Solvent-accessible surface area (backbone atoms only — not comparable to full-atom values): 6770 Å² total; per-residue (Å²): 127,53,71,44,78,45,71,49,56,67,93,46,34,35,34,33,33,45,34,68,42,78,61,98,72,76,82,73,77,90,75,86,77,92,65,79,79,76,68,73,72,69,42,74,78,41,82,35,55,48,46,71,44,96,84,69,46,36,36,36,44,86,94,40,81,42,76,53,66,86,86,58,57,65,67,50,62,73,67,62,39,65,67,60,51,43,51,53,53,48,61,77,40,37,66,64,52,50,53,51,52,52,56,50,59,62,68,73,110

Nearest PDB structures (foldseek):
  5cm9-assembly2_B  TM=5.909E-01  e=9.378E+00  Mus musculus
  1gme-assembly1_A  TM=3.020E-01  e=6.503E+00  Triticum aestivum

Secondary structure (DSSP, 8-state):
--EEEEEE-GGGEEEEEEEEPPPTT-------------PPPPEEEEEEEEEE-TTSSEEEETTEEEEPPTTS-HHHHHTT-HHHHHHHHHHHTHHHHHHHHHHHHHHT-